Protein 4EIC (pdb70)

Radius of gyration: 11.67 Å; Cα contacts (8 Å, |Δi|>4): 140; chains: 1; bounding box: 28×25×26 Å

Structure (mmCIF, N/CA/C/O backbone):
data_4EIC
#
_entry.id   4EIC
#
_cell.length_a   31.86
_cell.length_b   27.69
_cell.length_c   44.07
_cell.angle_alpha   90.0
_cell.angle_beta   101.1
_cell.angle_gamma   90.0
#
_symmetry.space_group_name_H-M   'P 1 21 1'
#
loop_
_entity.id
_entity.type
_entity.pdbx_description
1 polymer 'Cytochrome c6'
2 non-polymer 'HEME C'
3 non-polymer '2-(N-MORPHOLINO)-ETHANESULFONIC ACID'
4 water water
#
loop_
_atom_site.group_PDB
_atom_site.id
_atom_site.type_symbol
_atom_site.label_atom_id
_atom_site.label_alt_id
_atom_site.label_comp_id
_atom_site.label_asym_id
_atom_site.label_entity_id
_atom_site.label_seq_id
_atom_site.pdbx_PDB_ins_code
_atom_site.Cartn_x
_atom_site.Cartn_y
_atom_site.Cartn_z
_atom_site.occupancy
_atom_site.B_iso_or_equiv
_atom_site.auth_seq_id
_atom_site.auth_comp_id
_atom_site.auth_asym_id
_atom_site.auth_atom_id
_atom_site.pdbx_PDB_model_num
ATOM 1 N N . ALA A 1 1 ? -3.767 -5.229 21.489 1.00 15.06 1 ALA A N 1
ATOM 2 C CA . ALA A 1 1 ? -4.967 -5.508 20.581 1.00 10.98 1 ALA A CA 1
ATOM 3 C C . ALA A 1 1 ? -4.673 -6.852 19.921 1.00 10.40 1 ALA A C 1
ATOM 4 O O . ALA A 1 1 ? -3.800 -7.604 20.377 1.00 11.97 1 ALA A O 1
ATOM 6 N N . ASP A 1 2 ? -5.518 -7.235 18.912 1.00 9.80 2 ASP A N 1
ATOM 7 C CA . ASP A 1 2 ? -5.570 -8.647 18.321 1.00 9.56 2 ASP A CA 1
ATOM 8 C C . ASP A 1 2 ? -4.668 -8.723 17.127 1.00 8.13 2 ASP A C 1
ATOM 9 O O . ASP A 1 2 ? -5.081 -8.344 15.976 1.00 8.12 2 ASP A O 1
ATOM 14 N N . ALA A 1 3 ? -3.467 -9.263 17.276 1.00 8.30 3 ALA A N 1
ATOM 15 C CA . ALA A 1 3 ? -2.534 -9.330 16.160 1.00 8.11 3 ALA A CA 1
ATOM 16 C C . ALA A 1 3 ? -3.023 -10.210 15.043 1.00 8.03 3 ALA A C 1
ATOM 17 O O . ALA A 1 3 ? -2.810 -9.875 13.861 1.00 8.74 3 ALA A O 1
ATOM 19 N N . ALA A 1 4 ? -3.631 -11.327 15.389 1.00 9.36 4 ALA A N 1
ATOM 20 C CA . ALA A 1 4 ? -4.096 -12.195 14.362 1.00 11.64 4 ALA A CA 1
ATOM 21 C C . ALA A 1 4 ? -5.182 -11.539 13.506 1.00 10.43 4 ALA A C 1
ATOM 22 O O . ALA A 1 4 ? -5.164 -11.662 12.255 1.00 11.60 4 ALA A O 1
ATOM 24 N N . ALA A 1 5 ? -6.109 -10.792 14.125 1.00 9.81 5 ALA A N 1
ATOM 25 C CA . ALA A 1 5 ? -7.088 -10.032 13.326 1.00 9.97 5 ALA A CA 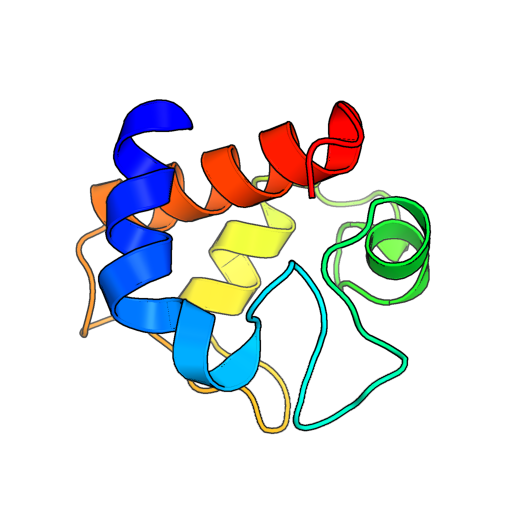1
ATOM 26 C C . ALA A 1 5 ? -6.426 -8.937 12.488 1.00 8.19 5 ALA A C 1
ATOM 27 O O . ALA A 1 5 ? -6.763 -8.610 11.338 1.00 9.64 5 ALA A O 1
ATOM 29 N N . GLY A 1 6 ? -5.357 -8.355 13.074 1.00 6.93 6 GLY A N 1
ATOM 30 C CA . GLY A 1 6 ? -4.627 -7.304 12.389 1.00 6.50 6 GLY A CA 1
ATOM 31 C C . GLY A 1 6 ? -3.943 -7.744 11.116 1.00 6.43 6 GLY A C 1
ATOM 32 O O . GLY A 1 6 ? -3.721 -6.919 10.222 1.00 6.95 6 GLY A O 1
ATOM 33 N N . ALA A 1 7 ? -3.584 -9.015 10.987 1.00 6.80 7 ALA A N 1
ATOM 34 C CA . ALA A 1 7 ? -2.955 -9.514 9.764 1.00 7.04 7 ALA A CA 1
ATOM 35 C C . ALA A 1 7 ? -3.878 -9.262 8.556 1.00 6.93 7 ALA A C 1
ATOM 36 O O . ALA A 1 7 ? -3.382 -8.944 7.462 1.00 7.50 7 ALA A O 1
ATOM 38 N N . GLN A 1 8 ? -5.190 -9.462 8.748 1.00 7.47 8 GLN A N 1
ATOM 39 C CA . GLN A 1 8 ? -6.116 -9.242 7.668 1.00 8.09 8 GLN A CA 1
ATOM 40 C C . GLN A 1 8 ? -6.233 -7.772 7.292 1.00 7.00 8 GLN A C 1
ATOM 41 O O . GLN A 1 8 ? -6.340 -7.380 6.126 1.00 7.81 8 GLN A O 1
ATOM 47 N N . VAL A 1 9 ? -6.176 -6.895 8.315 1.00 6.47 9 VAL A N 1
ATOM 48 C CA . VAL A 1 9 ? -6.175 -5.445 8.048 1.00 6.16 9 VAL A CA 1
ATOM 49 C C . VAL A 1 9 ? -4.952 -5.089 7.224 1.00 5.76 9 VAL A C 1
ATOM 50 O O . VAL A 1 9 ? -5.020 -4.285 6.301 1.00 6.37 9 VAL A O 1
ATOM 54 N N . PHE A 1 10 ? -3.780 -5.652 7.611 1.00 5.52 10 PHE A N 1
ATOM 55 C CA . PHE A 1 10 ? -2.557 -5.402 6.919 1.00 5.42 10 PHE A CA 1
ATOM 56 C C . PHE A 1 10 ? -2.644 -5.817 5.439 1.00 5.63 10 PHE A C 1
ATOM 57 O O . PHE A 1 10 ? -2.263 -5.081 4.527 1.00 6.10 10 PHE A O 1
ATOM 65 N N . ALA A 1 11 ? -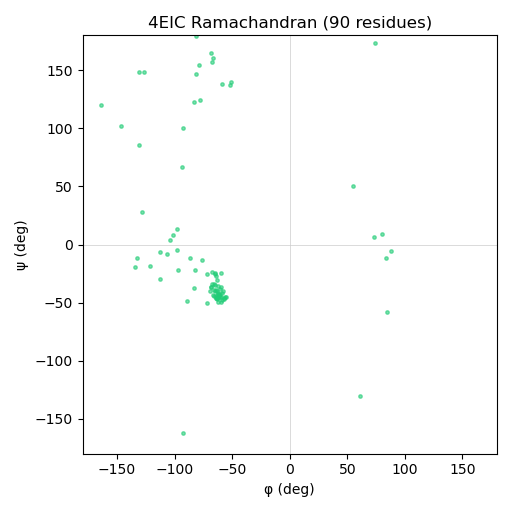3.160 -7.031 5.217 1.00 6.27 11 ALA A N 1
ATOM 66 C CA . ALA A 1 11 ? -3.259 -7.518 3.817 1.00 6.74 11 ALA A CA 1
ATOM 67 C C . ALA A 1 11 ? -4.134 -6.577 2.996 1.00 6.63 11 ALA A C 1
ATOM 68 O O . ALA A 1 11 ? -3.872 -6.423 1.798 1.00 8.34 11 ALA A O 1
ATOM 70 N N . ALA A 1 12 ? -5.189 -6.015 3.586 1.00 6.35 12 ALA A N 1
ATOM 71 C CA . ALA A 1 12 ? -6.131 -5.184 2.851 1.00 6.60 12 ALA A CA 1
ATOM 72 C C . ALA A 1 12 ? -5.677 -3.736 2.662 1.00 6.62 12 ALA A C 1
ATOM 73 O O . ALA A 1 12 ? -6.217 -3.067 1.789 1.00 7.84 12 ALA A O 1
ATOM 75 N N . ASN A 1 13 ? -4.767 -3.255 3.511 1.00 6.07 13 ASN A N 1
ATOM 76 C CA . ASN A 1 13 ? -4.517 -1.814 3.591 1.00 6.07 13 ASN A CA 1
ATOM 77 C C . ASN A 1 13 ? -3.045 -1.411 3.564 1.00 5.89 13 ASN A C 1
ATOM 78 O O . ASN A 1 13 ? -2.762 -0.194 3.446 1.00 6.82 13 ASN A O 1
ATOM 83 N N . CYS A 1 14 ? -2.112 -2.337 3.704 1.00 5.65 14 CYS A N 1
ATOM 84 C CA . CYS A 1 14 ? -0.723 -1.972 3.983 1.00 5.43 14 CYS A CA 1
ATOM 85 C C . CYS A 1 14 ? 0.290 -2.708 3.146 1.00 5.71 14 CYS A C 1
ATOM 86 O O . CYS A 1 14 ? 1.437 -2.274 3.059 1.00 6.75 14 CYS A O 1
ATOM 89 N N . ALA A 1 15 ? -0.060 -3.845 2.541 1.00 6.65 15 ALA A N 1
ATOM 90 C CA . ALA A 1 15 ? 0.902 -4.660 1.845 1.00 6.87 15 ALA A CA 1
ATOM 91 C C . ALA A 1 15 ? 1.370 -4.073 0.571 1.00 6.81 15 ALA A C 1
ATOM 92 O O . ALA A 1 15 ? 2.485 -4.376 0.081 1.00 7.89 15 ALA A O 1
ATOM 94 N N . ALA A 1 16 ? 0.586 -3.198 -0.086 1.00 7.22 16 ALA A N 1
ATOM 95 C CA . ALA A 1 16 ? 1.060 -2.575 -1.347 1.00 8.00 16 ALA A CA 1
ATOM 96 C C . ALA A 1 16 ? 2.303 -1.738 -1.101 1.00 7.37 16 ALA A C 1
ATOM 97 O O . ALA A 1 16 ? 3.191 -1.693 -1.935 1.00 9.00 16 ALA A O 1
ATOM 99 N N . CYS A 1 17 ? 2.398 -1.058 0.066 1.00 6.64 17 CYS A N 1
ATOM 100 C CA . CYS A 1 17 ? 3.551 -0.283 0.405 1.00 6.59 17 CYS A CA 1
ATOM 101 C C . CYS A 1 17 ? 4.558 -0.979 1.291 1.00 6.65 17 CYS A C 1
ATOM 102 O O . CYS A 1 17 ? 5.743 -0.559 1.341 1.00 7.54 17 CYS A O 1
ATOM 105 N N . HIS A 1 18 ? 4.124 -2.008 2.036 1.00 6.03 18 HIS A N 1
ATOM 106 C CA . HIS A 1 18 ? 4.945 -2.621 3.076 1.00 5.98 18 HIS A CA 1
ATOM 107 C C . HIS A 1 18 ? 5.045 -4.151 2.946 1.00 6.31 18 HIS A C 1
ATOM 108 O O . HIS A 1 18 ? 5.263 -4.840 3.940 1.00 6.83 18 HIS A O 1
ATOM 115 N N . ALA A 1 19 ? 4.919 -4.678 1.718 1.00 7.51 19 ALA A N 1
ATOM 116 C CA . ALA A 1 19 ? 5.046 -6.132 1.542 1.00 8.24 19 ALA A CA 1
ATOM 117 C C . ALA A 1 19 ? 6.353 -6.610 2.195 1.00 7.48 19 ALA A C 1
ATOM 118 O O . ALA A 1 19 ? 7.406 -5.994 2.081 1.00 8.15 19 ALA A O 1
ATOM 120 N N . GLY A 1 20 ? 6.245 -7.728 2.887 1.00 8.42 20 GLY A N 1
ATOM 121 C CA . GLY A 1 20 ? 7.403 -8.330 3.573 1.00 8.89 20 GLY A CA 1
ATOM 122 C C . GLY A 1 20 ? 7.862 -7.613 4.813 1.00 7.76 20 GLY A C 1
ATOM 123 O O . GLY A 1 20 ? 8.896 -7.961 5.343 1.00 8.80 20 GLY A O 1
ATOM 124 N N . GLY A 1 21 ? 7.095 -6.590 5.248 1.00 7.29 21 GLY A N 1
ATOM 125 C CA . GLY A 1 21 ? 7.593 -5.766 6.341 1.00 7.41 21 GLY A CA 1
ATOM 126 C C . GLY A 1 21 ? 8.584 -4.737 5.914 1.00 6.75 21 GLY A C 1
ATOM 127 O O . GLY A 1 21 ? 9.213 -4.114 6.795 1.00 7.74 21 GLY A O 1
ATOM 128 N N . ASN A 1 22 ? 8.767 -4.553 4.620 1.00 6.70 22 ASN A N 1
ATOM 129 C CA . ASN A 1 22 ? 9.721 -3.563 4.075 1.00 7.07 22 ASN A CA 1
ATOM 130 C C . ASN A 1 22 ? 8.979 -2.253 3.815 1.00 6.38 22 ASN A C 1
ATOM 131 O O . ASN A 1 22 ? 7.916 -2.007 4.363 1.00 6.82 22 ASN A O 1
ATOM 136 N N . ASN A 1 23 ? 9.603 -1.399 2.998 1.00 6.81 23 ASN A N 1
ATOM 137 C CA . ASN A 1 23 ? 8.997 -0.084 2.700 1.00 7.03 23 ASN A CA 1
ATOM 138 C C . ASN A 1 23 ? 9.371 0.266 1.281 1.00 8.56 23 ASN A C 1
ATOM 139 O O . ASN A 1 23 ? 10.471 0.593 0.987 1.00 10.81 23 ASN A O 1
ATOM 144 N N . ALA A 1 24 ? 8.403 0.073 0.352 1.00 9.40 24 ALA A N 1
ATOM 145 C CA . ALA A 1 24 ? 8.688 0.292 -1.040 1.00 11.34 24 ALA A CA 1
ATOM 146 C C . ALA A 1 24 ? 9.023 1.765 -1.376 1.00 11.85 24 ALA A C 1
ATOM 147 O O . ALA A 1 24 ? 9.699 2.044 -2.307 1.00 19.91 24 ALA A O 1
ATOM 149 N N . VAL A 1 25 ? 8.534 2.664 -0.581 1.00 10.66 25 VAL A N 1
ATOM 150 C CA . VAL A 1 25 ? 8.620 4.120 -0.826 1.00 11.36 25 VAL A CA 1
ATOM 151 C C . VAL A 1 25 ? 9.895 4.696 -0.229 1.00 11.70 25 VAL A C 1
ATOM 152 O O . VAL A 1 25 ? 10.642 5.535 -0.796 1.00 15.01 25 VAL A O 1
ATOM 159 N N . MET A 1 26 ? 10.171 4.354 1.052 1.00 10.45 26 MET A N 1
ATOM 160 C CA . MET A 1 26 ? 11.316 4.878 1.825 1.00 10.35 26 MET A CA 1
ATOM 161 C C . MET A 1 26 ? 12.014 3.694 2.446 1.00 9.45 26 MET A C 1
ATOM 162 O O . MET A 1 26 ? 11.706 3.224 3.541 1.00 8.78 26 MET A O 1
ATOM 167 N N . PRO A 1 27 ? 12.962 3.048 1.660 1.00 10.37 27 PRO A N 1
ATOM 168 C C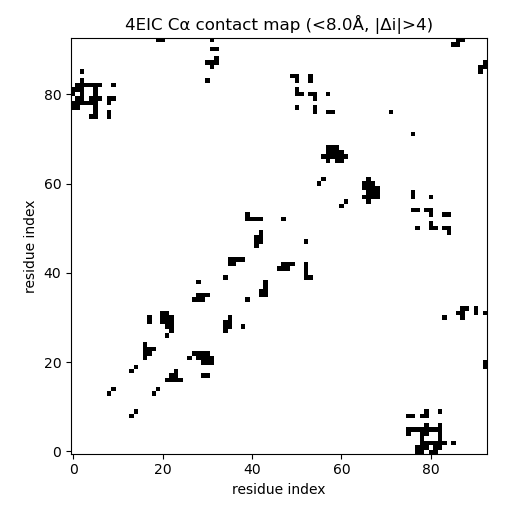A . PRO A 1 27 ? 13.424 1.679 1.997 1.00 9.92 27 PRO A CA 1
ATOM 169 C C . PRO A 1 27 ? 14.046 1.535 3.308 1.00 9.42 27 PRO A C 1
ATOM 170 O O . PRO A 1 27 ? 14.065 0.452 3.849 1.00 10.85 27 PRO A O 1
ATOM 174 N N . THR A 1 28 ? 14.630 2.615 3.921 1.00 9.70 28 THR A N 1
ATOM 175 C CA . THR A 1 28 ? 15.211 2.491 5.290 1.00 11.00 28 THR A CA 1
ATOM 176 C C . THR A 1 28 ? 14.155 2.255 6.327 1.00 9.35 28 THR A C 1
ATOM 177 O O . THR A 1 28 ? 14.419 1.685 7.396 1.00 10.87 28 THR A O 1
ATOM 181 N N . LYS A 1 29 ? 12.989 2.807 6.162 1.00 8.55 29 LYS A N 1
ATOM 182 C CA . LYS A 1 29 ? 12.009 2.902 7.233 1.00 9.00 29 LYS A CA 1
ATOM 183 C C . LYS A 1 29 ? 11.061 1.694 7.157 1.00 7.76 29 LYS A C 1
ATOM 184 O O . LYS A 1 29 ? 9.832 1.760 6.909 1.00 8.24 29 LYS A O 1
ATOM 190 N N . THR A 1 30 ? 11.656 0.533 7.413 1.00 7.59 30 THR A N 1
ATOM 191 C CA . THR A 1 30 ? 10.911 -0.714 7.353 1.00 6.56 30 THR A CA 1
ATOM 192 C C . THR A 1 30 ? 10.115 -0.935 8.661 1.00 5.78 30 THR A C 1
ATOM 193 O O . THR A 1 30 ? 10.130 -0.161 9.611 1.00 6.22 30 THR A O 1
ATOM 197 N N . LEU A 1 31 ? 9.395 -2.062 8.662 1.00 5.86 31 LEU A N 1
ATOM 198 C CA . LEU A 1 31 ? 8.584 -2.469 9.791 1.00 5.56 31 LEU A CA 1
ATOM 199 C C . LEU A 1 31 ? 9.320 -3.484 10.670 1.00 5.72 31 LEU A C 1
ATOM 200 O O . LEU A 1 31 ? 8.700 -4.126 11.533 1.00 6.49 31 LEU A O 1
ATOM 205 N N . LYS A 1 32 ? 10.608 -3.650 10.475 1.00 6.04 32 LYS A N 1
ATOM 206 C CA . LYS A 1 32 ? 11.436 -4.518 11.307 1.00 6.31 32 LYS A CA 1
ATOM 207 C C . LYS A 1 32 ? 11.767 -3.824 12.596 1.00 5.57 32 LYS A C 1
ATOM 208 O O . LYS A 1 32 ? 11.819 -2.601 12.694 1.00 6.08 32 LYS A O 1
ATOM 214 N N . ALA A 1 33 ? 12.034 -4.633 13.633 1.00 6.09 33 ALA A N 1
ATOM 215 C CA . ALA A 1 33 ? 12.179 -4.124 15.003 1.00 6.40 33 ALA A CA 1
ATOM 216 C C . ALA A 1 33 ? 13.223 -3.032 15.106 1.00 6.00 33 ALA A C 1
ATOM 217 O O . ALA A 1 33 ? 13.037 -2.038 15.841 1.00 7.03 33 ALA A O 1
ATOM 219 N N . ASP A 1 34 ? 14.387 -3.243 14.475 1.00 6.10 34 ASP A N 1
ATOM 220 C CA . ASP A 1 34 ? 15.481 -2.287 14.599 1.00 6.42 34 ASP A CA 1
ATOM 221 C C . ASP A 1 34 ? 15.147 -0.973 13.946 1.00 5.86 34 ASP A C 1
ATOM 222 O O . ASP A 1 34 ? 15.441 0.124 14.489 1.00 6.57 34 ASP A O 1
ATOM 227 N N . ALA A 1 35 ? 14.562 -1.000 12.750 1.00 5.86 35 ALA A N 1
ATOM 228 C CA . ALA A 1 35 ? 14.177 0.197 12.051 1.00 5.87 35 ALA A CA 1
ATOM 229 C C . ALA A 1 35 ? 13.107 0.954 12.818 1.00 5.52 35 ALA A C 1
ATOM 230 O O . ALA A 1 35 ? 13.171 2.187 12.947 1.00 6.09 35 ALA A O 1
ATOM 232 N N . LEU A 1 36 ? 12.101 0.244 13.331 1.00 5.69 36 LEU A N 1
ATOM 233 C CA . LEU A 1 36 ? 11.028 0.913 14.080 1.00 5.71 36 LEU A CA 1
ATOM 234 C C . LEU A 1 36 ? 11.601 1.690 15.248 1.00 5.65 36 LEU A C 1
ATOM 235 O O . LEU A 1 36 ? 11.197 2.836 15.517 1.00 6.32 36 LEU A O 1
ATOM 240 N N . LYS A 1 37 ? 12.509 1.086 16.015 1.00 6.06 37 LYS A N 1
ATOM 241 C CA . LYS A 1 37 ? 13.052 1.794 17.194 1.00 6.87 37 LYS A CA 1
ATOM 242 C C . LYS A 1 37 ? 13.901 2.986 16.823 1.00 7.08 37 LYS A C 1
ATOM 243 O O . LYS A 1 37 ? 14.060 3.917 17.602 1.00 8.89 37 LYS A O 1
ATOM 249 N N . THR A 1 38 ? 14.461 2.982 15.575 1.00 6.53 38 THR A N 1
ATOM 250 C CA . THR A 1 38 ? 15.263 4.093 15.120 1.00 6.76 38 THR A CA 1
ATOM 251 C C . THR A 1 38 ? 14.416 5.248 14.571 1.00 6.82 38 THR A C 1
ATOM 252 O O . THR A 1 38 ? 14.766 6.394 14.756 1.00 8.33 38 THR A O 1
ATOM 256 N N . TYR A 1 39 ? 13.313 4.909 13.869 1.00 6.48 39 TYR A N 1
ATOM 257 C CA . TYR A 1 39 ? 12.645 5.890 13.013 1.00 6.81 39 TYR A CA 1
ATOM 258 C C . TYR A 1 39 ? 11.183 6.165 13.363 1.00 6.95 39 TYR A C 1
ATOM 259 O O . TYR A 1 39 ? 10.664 7.205 12.894 1.00 9.55 39 TYR A O 1
ATOM 276 N N . LEU A 1 40 ? 10.468 5.324 14.103 1.00 5.92 40 LEU A N 1
ATOM 277 C CA . LEU A 1 40 ? 9.037 5.567 14.281 1.00 5.63 40 LEU A CA 1
ATOM 278 C C . LEU A 1 40 ? 8.810 6.587 15.402 1.00 5.82 40 LEU A C 1
ATOM 279 O O . LEU A 1 40 ? 9.191 6.347 16.571 1.00 6.31 40 LEU A O 1
ATOM 284 N N . ALA A 1 41 ? 8.142 7.669 15.068 1.00 6.37 41 ALA A N 1
ATOM 285 C CA . ALA A 1 41 ? 7.857 8.751 16.040 1.00 6.77 41 ALA A CA 1
ATOM 286 C C . ALA A 1 41 ? 7.238 8.188 17.294 1.00 6.52 41 ALA A C 1
ATOM 287 O O . ALA A 1 41 ? 6.356 7.322 17.277 1.00 6.76 41 ALA A O 1
ATOM 289 N N . GLY A 1 42 ? 7.662 8.742 18.441 1.00 6.75 42 GLY A N 1
ATOM 290 C CA . GLY A 1 42 ? 7.097 8.406 19.728 1.00 7.21 42 GLY A CA 1
ATOM 291 C C . GLY A 1 42 ? 7.767 7.136 20.305 1.00 6.58 42 GLY A C 1
ATOM 292 O O . GLY A 1 42 ? 8.387 7.164 21.383 1.00 8.23 42 GLY A O 1
ATOM 293 N N . TYR A 1 43 ? 7.685 6.049 19.550 1.00 5.93 43 TYR A N 1
ATOM 294 C CA . TYR A 1 43 ? 8.376 4.853 19.944 1.00 5.71 43 TYR A CA 1
ATOM 295 C C . TYR A 1 43 ? 9.913 5.076 20.025 1.00 5.68 43 TYR A C 1
ATOM 296 O O . TYR A 1 43 ? 10.561 4.642 20.977 1.00 6.28 43 TYR A O 1
ATOM 305 N N . LYS A 1 44 ? 10.453 5.778 19.056 1.00 6.04 44 LYS A N 1
ATOM 306 C CA . LYS A 1 44 ? 11.910 5.981 19.008 1.00 6.70 44 LYS A CA 1
ATOM 307 C C . LYS A 1 44 ? 12.403 6.800 20.193 1.00 6.71 44 LYS A C 1
ATOM 308 O O . LYS A 1 44 ? 13.586 6.660 20.580 1.00 8.90 44 LYS A O 1
ATOM 317 N N . ASP A 1 45 ? 11.551 7.618 20.794 1.00 6.43 45 ASP A N 1
ATOM 318 C CA . ASP A 1 45 ? 11.933 8.492 21.894 1.00 6.61 45 ASP A CA 1
ATOM 319 C C . ASP A 1 45 ? 11.588 7.925 23.259 1.00 6.20 45 ASP A C 1
ATOM 320 O O . ASP A 1 45 ? 11.929 8.497 24.284 1.00 7.59 45 ASP A O 1
ATOM 325 N N . GLY A 1 46 ? 10.908 6.771 23.296 1.00 5.93 46 GLY A N 1
ATOM 326 C CA . GLY A 1 46 ? 10.542 6.119 24.526 1.00 6.10 46 GLY A CA 1
ATOM 327 C C . GLY A 1 46 ? 9.215 6.547 25.122 1.00 6.14 46 GLY A C 1
ATOM 328 O O . GLY A 1 46 ? 8.786 5.990 26.120 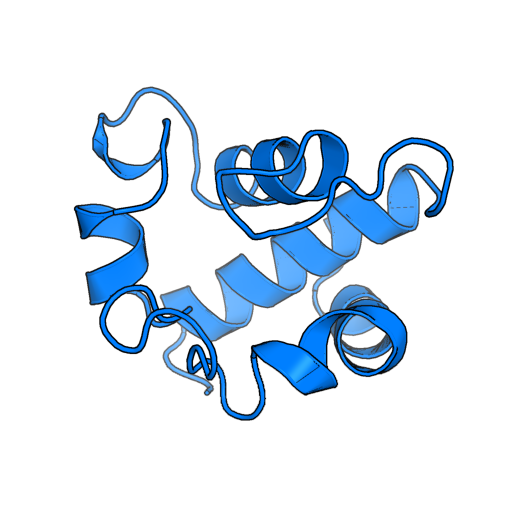1.00 8.53 46 GLY A O 1
ATOM 329 N N . SER A 1 47 ? 8.557 7.552 24.545 1.00 6.66 47 SER A N 1
ATOM 330 C CA . SER A 1 47 ? 7.365 8.117 25.142 1.00 7.55 47 SER A CA 1
ATOM 331 C C . SER A 1 47 ? 6.077 7.364 24.745 1.00 7.27 47 SER A C 1
ATOM 332 O O . SER A 1 47 ? 5.051 7.635 25.356 1.00 10.37 47 SER A O 1
ATOM 335 N N . LYS A 1 48 ? 6.159 6.487 23.761 1.00 6.55 48 LYS A N 1
ATOM 336 C CA . LYS A 1 48 ? 5.038 5.675 23.321 1.00 6.48 48 LYS A CA 1
ATOM 337 C C . LYS A 1 48 ? 5.514 4.222 23.234 1.00 6.48 48 LYS A C 1
ATOM 338 O O . LYS A 1 48 ? 6.661 3.962 22.836 1.00 7.15 48 LYS A O 1
ATOM 344 N N . SER A 1 49 ? 4.600 3.289 23.494 1.00 6.74 49 SER A N 1
ATOM 345 C CA . SER A 1 49 ? 4.846 1.894 23.158 1.00 6.70 49 SER A CA 1
ATOM 346 C C . SER A 1 49 ? 4.854 1.734 21.640 1.00 6.55 49 SER A C 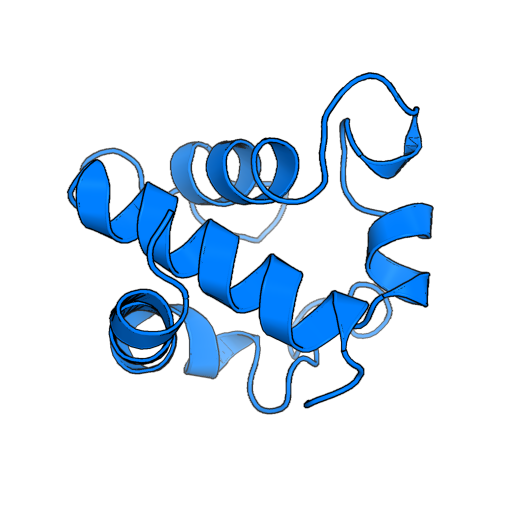1
ATOM 347 O O . SER A 1 49 ? 4.374 2.577 20.892 1.00 6.57 49 SER A O 1
ATOM 350 N N . LEU A 1 50 ? 5.367 0.586 21.190 1.00 6.79 50 LEU A N 1
ATOM 351 C CA . LEU A 1 50 ? 5.362 0.290 19.767 1.00 6.75 50 LEU A CA 1
ATOM 352 C C . LEU A 1 50 ? 3.910 0.280 19.225 1.00 6.74 50 LEU A C 1
ATOM 353 O O . LEU A 1 50 ? 3.601 0.905 18.226 1.00 6.52 50 LEU A O 1
ATOM 358 N N . GLU A 1 51 ? 3.010 -0.445 19.914 1.00 7.36 51 GLU A N 1
ATOM 359 C CA A GLU A 1 51 ? 1.566 -0.518 19.425 0.46 7.63 51 GLU A CA 1
ATOM 360 C CA B GLU A 1 51 ? 1.739 -0.576 19.441 0.54 7.57 51 GLU A CA 1
ATOM 361 C C . GLU A 1 51 ? 0.998 0.828 19.383 1.00 7.06 51 GLU A C 1
ATOM 362 O O . GLU A 1 51 ? 0.307 1.147 18.371 1.00 7.58 51 GLU A O 1
ATOM 373 N N . GLU A 1 52 ? 1.147 1.659 20.413 1.00 6.62 52 GLU A N 1
ATOM 374 C CA . GLU A 1 52 ? 0.533 2.986 20.370 1.00 6.92 52 GLU A CA 1
ATOM 375 C C . GLU A 1 52 ? 1.098 3.821 19.243 1.00 6.20 52 GLU A C 1
ATOM 376 O O . GLU A 1 52 ? 0.354 4.536 18.557 1.00 6.73 52 GLU A O 1
ATOM 382 N N . ALA A 1 53 ? 2.430 3.785 19.074 1.00 5.91 53 ALA A N 1
ATOM 383 C CA . ALA A 1 53 ? 3.035 4.591 18.025 1.00 5.68 53 ALA A CA 1
ATOM 384 C C . ALA A 1 53 ? 2.573 4.139 16.639 1.00 5.55 53 ALA A C 1
ATOM 385 O O . ALA A 1 53 ? 2.343 5.001 15.763 1.00 6.23 53 ALA A O 1
ATOM 387 N N . VAL A 1 54 ? 2.443 2.849 16.414 1.00 5.51 54 VAL A N 1
ATOM 388 C CA . VAL A 1 54 ? 1.919 2.379 15.135 1.00 5.42 54 VAL A CA 1
ATOM 389 C C . VAL A 1 54 ? 0.483 2.845 14.957 1.00 5.56 54 VAL A C 1
ATOM 390 O O . VAL A 1 54 ? 0.110 3.326 13.871 1.00 6.11 54 VAL A O 1
ATOM 394 N N . ALA A 1 55 ? -0.346 2.704 15.982 1.00 5.75 55 ALA A N 1
ATOM 395 C CA . ALA A 1 55 ? -1.733 3.124 15.877 1.00 6.13 55 ALA A CA 1
ATOM 396 C C . ALA A 1 55 ? -1.844 4.591 15.548 1.00 6.08 55 ALA A C 1
ATOM 397 O O . ALA A 1 55 ? -2.684 5.007 14.739 1.00 6.36 55 ALA A O 1
ATOM 399 N N . TYR A 1 56 ? -1.004 5.418 16.184 1.00 6.27 56 TYR A N 1
ATOM 400 C CA . TYR A 1 56 ? -1.027 6.859 15.933 1.00 6.62 56 TYR A CA 1
ATOM 401 C C . TYR A 1 56 ? -0.663 7.150 14.471 1.00 6.25 56 TYR A C 1
ATOM 402 O O . TYR A 1 56 ? -1.328 7.958 13.804 1.00 7.08 56 TYR A O 1
ATOM 411 N N . GLN A 1 57 ? 0.405 6.511 13.988 1.00 6.13 57 GLN A N 1
ATOM 412 C CA . GLN A 1 57 ? 0.844 6.788 12.611 1.00 6.45 57 GLN A CA 1
ATOM 413 C C . GLN A 1 57 ? -0.149 6.264 11.586 1.00 5.77 57 GLN A C 1
ATOM 414 O O . GLN A 1 57 ? -0.340 6.900 10.557 1.00 6.56 57 GLN A O 1
ATOM 420 N N . VAL A 1 58 ? -0.778 5.113 11.834 1.00 5.63 58 VAL A N 1
ATOM 421 C CA . VAL A 1 58 ? -1.829 4.642 10.934 1.00 5.46 58 VAL A CA 1
ATOM 422 C C . VAL A 1 58 ? -2.986 5.617 10.924 1.00 5.66 58 VAL A C 1
ATOM 423 O O . VAL A 1 58 ? -3.554 5.939 9.881 1.00 6.39 58 VAL A O 1
ATOM 427 N N . THR A 1 59 ? -3.418 6.077 12.112 1.00 5.74 59 THR A N 1
ATOM 428 C CA . THR A 1 59 ? -4.571 6.960 12.183 1.00 6.30 59 THR A CA 1
ATOM 429 C C . THR A 1 59 ? -4.315 8.262 11.447 1.00 6.72 59 THR A C 1
ATOM 430 O O . THR A 1 59 ? -5.165 8.792 10.737 1.00 7.65 59 THR A O 1
ATOM 434 N N . ASN A 1 60 ? -3.117 8.841 11.698 1.00 7.34 60 ASN A N 1
ATOM 435 C CA . ASN A 1 60 ? -2.839 10.225 11.338 1.00 9.04 60 ASN A CA 1
ATOM 436 C C . ASN A 1 60 ? -1.920 10.437 10.143 1.00 9.90 60 ASN A C 1
ATOM 437 O O . ASN A 1 60 ? -1.744 11.556 9.689 1.00 12.03 60 ASN A O 1
ATOM 442 N N . GLY A 1 61 ? -1.307 9.340 9.622 1.00 8.84 61 GLY A N 1
ATOM 443 C CA . GLY A 1 61 ? -0.370 9.445 8.553 1.00 9.06 61 GLY A CA 1
ATOM 444 C C . GLY A 1 61 ? 0.966 10.022 9.028 1.00 8.95 61 GLY A C 1
ATOM 445 O O . GLY A 1 61 ? 1.153 10.435 10.142 1.00 10.62 61 GLY A O 1
ATOM 446 N N . GLN A 1 62 ? 1.931 10.005 8.081 1.00 9.08 62 GLN A N 1
ATOM 447 C CA . GLN A 1 62 ? 3.281 10.538 8.330 1.00 9.80 62 GLN A CA 1
ATOM 448 C C . GLN A 1 62 ? 3.951 10.720 7.044 1.00 10.14 62 GLN A C 1
ATOM 449 O O . GLN A 1 62 ? 4.180 9.718 6.320 1.00 10.41 62 GLN A O 1
ATOM 455 N N . GLY A 1 63 ? 4.368 11.960 6.699 1.00 10.72 63 GLY A N 1
ATOM 456 C CA . GLY A 1 63 ? 5.146 12.071 5.416 1.00 11.36 63 GLY A CA 1
ATOM 457 C C . GLY A 1 63 ? 4.304 11.609 4.262 1.00 10.73 63 GLY A C 1
ATOM 458 O O . GLY A 1 63 ? 3.168 12.061 4.090 1.00 11.78 63 GLY A O 1
ATOM 459 N N . ALA A 1 64 ? 4.894 10.708 3.441 1.00 10.48 64 ALA A N 1
ATOM 460 C CA . ALA A 1 64 ? 4.212 10.167 2.324 1.00 10.42 64 ALA A CA 1
ATOM 461 C C . ALA A 1 64 ? 3.211 9.120 2.713 1.00 9.04 64 ALA A C 1
ATOM 462 O O . ALA A 1 64 ? 2.400 8.697 1.833 1.00 9.46 64 ALA A O 1
ATOM 464 N N . MET A 1 65 ? 3.199 8.606 3.903 1.00 8.18 65 MET A N 1
ATOM 465 C CA . MET A 1 65 ? 2.242 7.575 4.289 1.00 7.10 65 MET A CA 1
ATOM 466 C C . MET A 1 65 ? 0.864 8.245 4.569 1.00 6.40 65 MET A C 1
ATOM 467 O O . MET A 1 65 ? 0.771 9.158 5.408 1.00 6.67 65 MET A O 1
ATOM 472 N N . PRO A 1 66 ? -0.180 7.786 3.895 1.00 6.31 66 PRO A N 1
ATOM 473 C CA . PRO A 1 66 ? -1.506 8.347 4.140 1.00 6.54 66 PRO A CA 1
ATOM 474 C C . PRO A 1 66 ? -2.025 8.017 5.525 1.00 6.48 66 PRO A C 1
ATOM 475 O O . PRO A 1 66 ? -1.666 7.042 6.157 1.00 7.70 66 PRO A O 1
ATOM 480 N N . ALA A 1 67 ? -2.972 8.889 5.951 1.00 6.82 67 ALA A N 1
ATOM 481 C CA . ALA A 1 67 ? -3.762 8.653 7.163 1.00 6.76 67 ALA A CA 1
ATOM 482 C C . ALA A 1 67 ? -4.910 7.701 6.860 1.00 7.11 67 ALA A C 1
ATOM 483 O O . ALA A 1 67 ? -5.521 7.720 5.757 1.00 9.33 67 ALA A O 1
ATOM 485 N N . PHE A 1 68 ? -5.253 6.886 7.847 1.00 6.23 68 PHE A N 1
ATOM 486 C CA . PHE A 1 68 ? -6.371 5.946 7.778 1.00 6.53 68 PHE A CA 1
ATOM 487 C C . PHE A 1 68 ? -7.509 6.296 8.720 1.00 7.02 68 PHE A C 1
ATOM 488 O O . PHE A 1 68 ? -8.569 5.637 8.658 1.00 7.95 68 PHE A O 1
ATOM 496 N N . GLY A 1 69 ? -7.367 7.303 9.592 1.00 8.06 69 GLY A N 1
ATOM 497 C CA . GLY A 1 69 ? -8.519 7.708 10.388 1.00 10.18 69 GLY A CA 1
ATOM 498 C C . GLY A 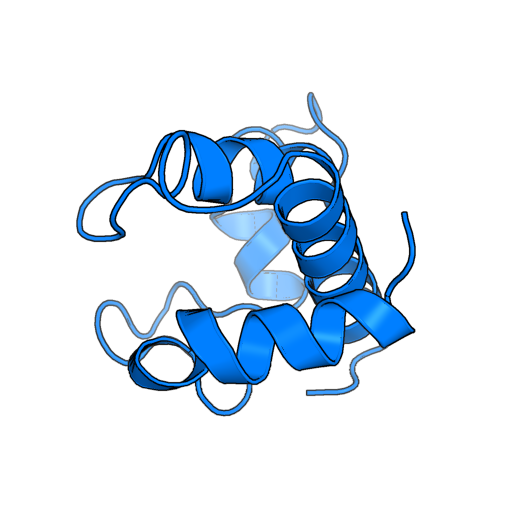1 69 ? -9.679 8.138 9.389 1.00 10.60 69 GLY A C 1
ATOM 499 O O . GLY A 1 69 ? -9.446 8.797 8.348 1.00 13.61 69 GLY A O 1
ATOM 500 N N . GLY A 1 70 ? -10.869 7.687 9.779 1.00 13.00 70 GLY A N 1
ATOM 501 C CA . GLY A 1 70 ? -12.019 7.936 8.853 1.00 15.67 70 GLY A CA 1
ATOM 502 C C . GLY A 1 70 ? -12.157 6.922 7.748 1.00 14.33 70 GLY A C 1
ATOM 503 O O . GLY A 1 70 ? -13.141 7.005 6.918 1.00 20.46 70 GLY A O 1
ATOM 504 N N . ARG A 1 71 ? -11.170 6.082 7.548 1.00 11.12 71 ARG A N 1
ATOM 505 C CA . ARG A 1 71 ? -11.134 4.994 6.409 1.00 12.73 71 ARG A CA 1
ATOM 506 C C . ARG A 1 71 ? -11.205 3.657 7.085 1.00 10.06 71 ARG A C 1
ATOM 507 O O . ARG A 1 71 ? -11.555 2.745 6.387 1.00 12.81 71 ARG A O 1
ATOM 521 N N . LEU A 1 72 ? -10.723 3.450 8.282 1.00 9.35 72 LEU A N 1
ATOM 522 C CA . LEU A 1 72 ? -10.703 2.187 8.997 1.00 8.04 72 LEU A CA 1
ATOM 523 C C . LEU A 1 72 ? -11.327 2.354 10.339 1.00 8.12 72 LEU A C 1
ATOM 524 O O . LEU A 1 72 ? -11.302 3.430 10.968 1.00 10.95 72 LEU A O 1
ATOM 529 N N . SER A 1 73 ? -11.973 1.283 10.838 1.00 7.06 73 SER A N 1
ATOM 530 C CA . SER A 1 73 ? -12.585 1.308 12.136 1.00 6.99 73 SER A CA 1
ATOM 531 C C . SER A 1 73 ? -11.511 1.437 13.250 1.00 6.59 73 SER A C 1
ATOM 532 O O . SER A 1 73 ? -10.335 1.101 13.050 1.00 6.72 73 SER A O 1
ATOM 535 N N . ASP A 1 74 ? -11.947 1.873 14.436 1.00 7.22 74 ASP A N 1
ATOM 536 C CA . ASP A 1 74 ? -11.066 1.909 15.567 1.00 7.11 74 ASP A CA 1
ATOM 537 C C . ASP A 1 74 ? -10.445 0.532 15.849 1.00 6.92 74 ASP A C 1
ATOM 538 O O . ASP A 1 74 ? -9.226 0.461 16.112 1.00 7.30 74 ASP A O 1
ATOM 543 N N . ALA A 1 75 ? -11.247 -0.525 15.814 1.00 6.59 75 ALA A N 1
ATOM 544 C CA . ALA A 1 75 ? -10.724 -1.845 16.113 1.00 7.02 75 ALA A CA 1
ATOM 545 C C . ALA A 1 75 ? -9.719 -2.277 15.040 1.00 6.02 75 ALA A C 1
ATOM 546 O O . ALA A 1 75 ? -8.707 -2.886 15.367 1.00 6.59 75 ALA A O 1
ATOM 548 N N . ASP A 1 76 ? -9.982 -1.981 13.763 1.00 6.23 76 ASP A N 1
ATOM 549 C CA . ASP A 1 76 ? -9.046 -2.361 12.728 1.00 6.08 76 ASP A CA 1
ATOM 550 C C . ASP A 1 76 ? -7.695 -1.674 12.908 1.00 5.69 76 ASP A C 1
ATOM 551 O O . ASP A 1 76 ? -6.641 -2.277 12.687 1.00 6.08 76 ASP A O 1
ATOM 556 N N . ILE A 1 77 ? -7.720 -0.387 13.255 1.00 5.89 77 ILE A N 1
ATOM 557 C CA . ILE A 1 77 ? -6.468 0.325 13.490 1.00 5.95 77 ILE A CA 1
ATOM 558 C C . ILE A 1 77 ? -5.720 -0.261 14.677 1.00 5.97 77 ILE A C 1
ATOM 559 O O . ILE A 1 77 ? -4.499 -0.510 14.618 1.00 6.25 77 ILE A O 1
ATOM 564 N N . ALA A 1 78 ? -6.442 -0.506 15.784 1.00 6.12 78 ALA A N 1
ATOM 565 C CA . ALA A 1 78 ? -5.799 -1.090 16.963 1.00 6.36 78 ALA A CA 1
ATOM 566 C C . ALA A 1 78 ? -5.212 -2.456 16.584 1.00 5.78 78 ALA A C 1
ATOM 567 O O . ALA A 1 78 ? -4.071 -2.804 17.013 1.00 6.50 78 ALA A O 1
ATOM 569 N N . ASN A 1 79 ? -5.960 -3.269 15.870 1.00 5.52 79 ASN A N 1
ATOM 570 C CA . ASN A 1 79 ? -5.513 -4.615 15.572 1.00 5.61 79 ASN A CA 1
ATOM 571 C C . ASN A 1 79 ? -4.324 -4.631 14.608 1.00 5.12 79 ASN A C 1
ATOM 572 O O . ASN A 1 79 ? -3.400 -5.427 14.781 1.00 5.42 79 ASN A O 1
ATOM 577 N N . VAL A 1 80 ? -4.322 -3.753 13.580 1.00 5.10 80 VAL A N 1
ATOM 578 C CA . VAL A 1 80 ? -3.164 -3.752 12.695 1.00 5.03 80 VAL A CA 1
ATOM 579 C C . VAL A 1 80 ? -1.918 -3.300 13.463 1.00 5.17 80 VAL A C 1
ATOM 580 O O . VAL A 1 80 ? -0.808 -3.781 13.186 1.00 5.51 80 VAL A O 1
ATOM 584 N N . ALA A 1 81 ? -2.086 -2.376 14.427 1.00 5.41 81 ALA A N 1
ATOM 585 C CA . ALA A 1 81 ? -0.937 -1.974 15.241 1.00 5.68 81 ALA A CA 1
ATOM 586 C C . ALA A 1 81 ? -0.401 -3.151 16.029 1.00 5.65 81 ALA A C 1
ATOM 587 O O . ALA A 1 81 ? 0.815 -3.321 16.170 1.00 6.16 81 ALA A O 1
ATOM 589 N N . ALA A 1 82 ? -1.305 -3.964 16.606 1.00 5.81 82 ALA A N 1
ATOM 590 C CA . ALA A 1 82 ? -0.874 -5.186 17.299 1.00 6.09 82 ALA A CA 1
ATOM 591 C C . ALA A 1 82 ? -0.157 -6.148 16.374 1.00 5.98 82 ALA A C 1
ATOM 592 O O . ALA A 1 82 ? 0.817 -6.793 16.787 1.00 6.48 82 ALA A O 1
ATOM 594 N N . TYR A 1 83 ? -0.616 -6.268 15.120 1.00 5.59 83 TYR A N 1
ATOM 595 C CA . TYR A 1 83 ? 0.056 -7.130 14.149 1.00 5.62 83 TYR A CA 1
ATOM 596 C C . TYR A 1 83 ? 1.484 -6.635 13.898 1.00 5.53 83 TYR A C 1
ATOM 597 O O . TYR A 1 83 ? 2.430 -7.410 13.905 1.00 5.91 83 TYR A O 1
ATOM 606 N N . ILE A 1 84 ? 1.650 -5.320 13.621 1.00 5.45 84 ILE A N 1
ATOM 607 C CA . ILE A 1 84 ? 2.984 -4.815 13.415 1.00 5.48 84 ILE A CA 1
ATOM 608 C C . ILE A 1 84 ? 3.877 -5.095 14.612 1.00 5.62 84 ILE A C 1
ATOM 609 O O . ILE A 1 84 ? 5.031 -5.533 14.469 1.00 5.87 84 ILE A O 1
ATOM 614 N N . ALA A 1 85 ? 3.372 -4.817 15.830 1.00 5.91 85 ALA A N 1
ATOM 615 C CA . ALA A 1 85 ? 4.184 -5.040 17.009 1.00 6.27 85 ALA A CA 1
ATOM 616 C C . ALA A 1 85 ? 4.553 -6.509 17.147 1.00 6.43 85 ALA A C 1
ATOM 617 O O . ALA A 1 85 ? 5.729 -6.825 17.495 1.00 7.30 85 ALA A O 1
ATOM 619 N N . ASP A 1 86 ? 3.625 -7.424 16.932 1.00 6.31 86 ASP A N 1
ATOM 620 C CA . ASP A 1 86 ? 3.921 -8.851 17.073 1.00 6.89 86 ASP A CA 1
ATOM 621 C C . ASP A 1 86 ? 4.920 -9.321 16.028 1.00 6.40 86 ASP A C 1
ATOM 622 O O . ASP A 1 86 ? 5.863 -10.057 16.337 1.00 7.44 86 ASP A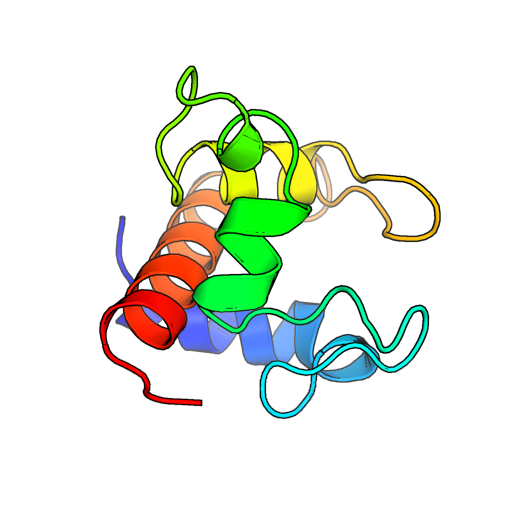 O 1
ATOM 627 N N . GLN A 1 87 ? 4.721 -8.896 14.771 1.00 5.95 87 GLN A N 1
ATOM 628 C CA . GLN A 1 87 ? 5.616 -9.280 13.710 1.00 5.98 87 GLN A CA 1
ATOM 629 C C . GLN A 1 87 ? 7.050 -8.788 14.011 1.00 5.78 87 GLN A C 1
ATOM 630 O O . GLN A 1 87 ? 8.038 -9.508 13.827 1.00 6.82 87 GLN A O 1
ATOM 636 N N . ALA A 1 88 ? 7.157 -7.524 14.440 1.00 5.54 88 ALA A N 1
ATOM 637 C CA . ALA A 1 88 ? 8.478 -6.945 14.658 1.00 5.93 88 ALA A CA 1
ATOM 638 C C . ALA A 1 88 ? 9.142 -7.544 15.883 1.00 5.83 88 ALA A C 1
ATOM 639 O O . ALA A 1 88 ? 10.321 -7.944 15.851 1.00 6.40 88 ALA A O 1
ATOM 641 N N . GLU A 1 89 ? 8.420 -7.566 17.021 1.00 5.90 89 GLU A N 1
ATOM 642 C CA . GLU A 1 89 ? 9.038 -8.014 18.265 1.00 6.45 89 GLU A CA 1
ATOM 643 C C . GLU A 1 89 ? 9.469 -9.442 18.230 1.00 6.75 89 GLU A C 1
ATOM 644 O O . GLU A 1 89 ? 10.422 -9.825 18.909 1.00 7.74 89 GLU A O 1
ATOM 650 N N . ASN A 1 90 ? 8.743 -10.279 17.457 1.00 6.81 90 ASN A N 1
ATOM 651 C CA . ASN A 1 90 ? 9.033 -11.691 17.369 1.00 7.73 90 ASN A CA 1
ATOM 652 C C . ASN A 1 90 ? 9.787 -12.062 16.086 1.00 8.07 90 ASN A C 1
ATOM 653 O O . ASN A 1 90 ? 9.989 -13.236 15.800 1.00 9.45 90 ASN A O 1
ATOM 658 N N . ASN A 1 91 ? 10.220 -11.056 15.314 1.00 7.12 91 ASN A N 1
ATOM 659 C CA . ASN A 1 91 ? 11.034 -11.301 14.130 1.00 7.95 91 ASN A CA 1
ATOM 660 C C . ASN A 1 91 ? 10.366 -12.279 13.152 1.00 8.11 91 ASN A C 1
ATOM 661 O O . ASN A 1 91 ? 10.972 -13.231 12.700 1.00 10.34 91 ASN A O 1
ATOM 666 N N . LYS A 1 92 ? 9.087 -11.971 12.832 1.00 7.72 92 LYS A N 1
ATOM 667 C CA . LYS A 1 92 ? 8.283 -12.874 11.987 1.00 8.24 92 LYS A CA 1
ATOM 668 C C . LYS A 1 92 ? 8.137 -12.371 10.587 1.00 10.19 92 LYS A C 1
ATOM 669 O O . LYS A 1 92 ? 7.427 -13.008 9.832 1.00 16.50 92 LYS A O 1
ATOM 675 N N . TRP A 1 93 ? 8.751 -11.271 10.190 1.00 8.80 93 TRP A N 1
ATOM 676 C CA . TRP A 1 93 ? 8.553 -10.845 8.801 1.00 11.03 93 TRP A CA 1
ATOM 677 C C . TRP A 1 93 ? 9.130 -11.828 7.796 1.00 14.67 93 TRP A C 1
ATOM 678 O O . TRP A 1 93 ? 8.653 -11.896 6.651 1.00 17.99 93 TRP A O 1
#

Nearest PDB structures (foldseek):
  4eic-assembly1_A  TM=1.011E+00  e=6.191E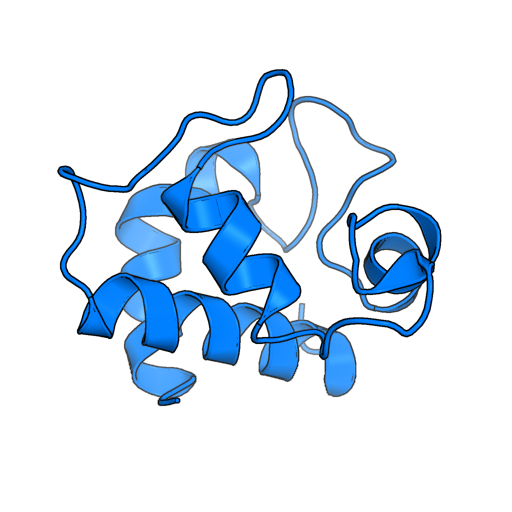-21  Picosynechococcus sp. PCC 7002
  4eid-assembly1_A  TM=1.010E+00  e=7.327E-20  Picosynechococcus sp. PCC 7002
  1f1f-assembly1_A  TM=9.600E-01  e=2.383E-12  Limnospira maxima
  1ctj-assembly1_A  TM=9.650E-01  e=3.686E-12  Chlorolobion braunii
  6tr1-assembly3_E  TM=9.322E-01  e=2.623E-11  Thermosynechococcus vestitus BP-1

Foldseek 3Di:
DAQVLLVVLCVVPPCVQQPPQAGNPDRQCGLAQVNCCCDQPCNVVVNDPQLVSQLVCQQPPDDPGDHCNVPDDPVNSSRNSVNSCCCRVVVPD

Secondary structure (DSSP, 8-state):
--HHHHHHHHHHHTHHHHGGG--SSSTTS-SSHHHHHHHSTTTTTTSS-HHHHHHHHHHH-BTTBPP-BTTB-HHHHHHHHHHHHHHHHTT--

Organism: Picosynechococcus sp. (strain ATCC 27264 / PCC 7002 / PR-6) (NCBI:txid32049)

Sequence (93 aa):
ADAAAGAQVFAANCAACHAGGNNAVMPTKTLKADALKTYLAGYKDGSKSLEEEAVAYQVTNGQGAMPAFGGRLSDADIANVAAYIADQAENNKW

InterPro domains:
  IPR008168 Cytochrome c, class IC [PR00605] (36-47)
  IPR008168 Cytochrome c, class IC [PR00605] (86-108)
  IPR009056 Cytochrome c-like domain [PF13442] (25-108)
  IPR009056 Cytochrome c-like domain [PS51007] (25-112)
  IPR023655 Cytochrome c6 [MF_00594] (25-117)
  IPR023655 Cytochrome c6 [PTHR34688] (5-117)
  IPR036909 Cytochrome c-like domain superfamily [G3DSA:1.10.760.10] (24-117)
  IPR036909 Cytochrome c-like domain superfamily [SSF46626] (3-115)

B-factor: mean 9.85, std 4.88, range [4.29, 38.89]

CATH classification: 1.10.760.10

Solvent-accessible surface area: 5068 Å² total; per-residue (Å²): 84,74,26,82,38,0,35,138,12,14,75,82,51,22,34,105,58,24,67,44,0,67,21,83,96,75,97,87,82,24,20,69,40,110,10,10,94,84,91,14,55,9,38,107,98,57,88,66,70,7,61,88,2,11,18,117,38,11,47,77,14,101,73,76,50,73,46,19,37,88,145,32,62,127,63,51,12,40,24,1,1,2,36,9,4,45,21,1,111,80,122,116,83